Protein AF-A0A929EB45-F1 (afdb_monomer_lite)

Radius of gyration: 17.8 Å; chains: 1; bounding box: 38×39×59 Å

pLDDT: mean 88.96, std 10.73, range [49.66, 98.12]

Secondary structure (DSSP, 8-state):
-HHHHHHHHHHHHHHHHHHHHTS-HHHHHHHHHHHHHHHHHHHHHHTT--SHHHHHHHHHHHHHHHHHHHHTTT-S-HHHHHHHHHHHHHHHHHHHHTTTTTHHHHTT-HHHHHHHHHHHHHHHHHHHHHHHTSHHHHHHHHHHH---

Structure (mmCIF, N/CA/C/O backbone):
data_AF-A0A929EB45-F1
#
_entry.id   AF-A0A929EB45-F1
#
loop_
_atom_site.group_PDB
_atom_site.id
_atom_site.type_symbol
_atom_site.label_atom_id
_atom_site.label_alt_id
_atom_site.label_comp_id
_atom_site.label_asym_id
_atom_site.label_entity_id
_atom_site.label_seq_id
_atom_site.pdbx_PDB_ins_code
_atom_site.Cartn_x
_atom_site.Cartn_y
_atom_site.Cartn_z
_atom_site.occupancy
_atom_site.B_iso_or_equiv
_atom_site.auth_seq_id
_atom_site.auth_comp_id
_atom_site.auth_asym_id
_atom_site.auth_atom_id
_atom_site.pdbx_PDB_model_num
ATOM 1 N N . MET A 1 1 ? -15.165 -24.904 3.108 1.00 72.00 1 MET A N 1
ATOM 2 C CA . MET A 1 1 ? -14.356 -23.701 3.422 1.00 72.00 1 MET A CA 1
ATOM 3 C C . MET A 1 1 ? -12.918 -23.775 2.900 1.00 72.00 1 MET A C 1
ATOM 5 O O . MET A 1 1 ? -12.441 -22.756 2.421 1.00 72.00 1 MET A O 1
ATOM 9 N N . LEU A 1 2 ? -12.247 -24.940 2.886 1.00 87.69 2 LEU A N 1
ATOM 10 C CA . LEU A 1 2 ? -10.923 -25.063 2.244 1.00 87.69 2 LEU A CA 1
ATOM 11 C C . LEU A 1 2 ? -10.960 -24.845 0.721 1.00 87.69 2 LEU A C 1
ATOM 13 O O . LEU A 1 2 ? -10.132 -24.110 0.201 1.00 87.69 2 LEU A O 1
ATOM 17 N N . LYS A 1 3 ? -11.954 -25.419 0.022 1.00 90.56 3 LYS A N 1
ATOM 18 C CA . LYS A 1 3 ? -12.074 -25.339 -1.448 1.00 90.56 3 LYS A CA 1
ATOM 19 C C . LYS A 1 3 ? -12.008 -23.899 -1.979 1.00 90.56 3 LYS A C 1
ATOM 21 O O . LYS A 1 3 ? -11.234 -23.628 -2.881 1.00 90.56 3 LYS A O 1
ATOM 26 N N . LEU A 1 4 ? -12.760 -22.973 -1.376 1.00 94.31 4 LEU A N 1
ATOM 27 C CA . LEU A 1 4 ? -12.787 -21.568 -1.795 1.00 94.31 4 LEU A CA 1
ATOM 28 C C . LEU A 1 4 ? -11.441 -20.866 -1.562 1.00 94.31 4 LEU A C 1
ATOM 30 O O . LEU A 1 4 ? -10.955 -20.184 -2.453 1.00 94.31 4 LEU A O 1
ATOM 34 N N . ARG A 1 5 ? -10.800 -21.088 -0.404 1.00 92.88 5 ARG A N 1
ATOM 35 C CA . ARG A 1 5 ? -9.473 -20.520 -0.110 1.00 92.88 5 ARG A CA 1
ATOM 36 C C . ARG A 1 5 ? -8.405 -21.022 -1.085 1.00 92.88 5 ARG A C 1
ATOM 38 O O . ARG A 1 5 ? -7.596 -20.223 -1.543 1.00 92.88 5 ARG A O 1
ATOM 45 N N . VAL A 1 6 ? -8.429 -22.318 -1.415 1.00 94.69 6 VAL A N 1
ATOM 46 C CA . VAL A 1 6 ? -7.505 -22.918 -2.391 1.00 94.69 6 VAL A CA 1
ATOM 47 C C . VAL A 1 6 ? -7.734 -22.322 -3.776 1.00 94.69 6 VAL A C 1
ATOM 49 O O . VAL A 1 6 ? -6.777 -21.872 -4.386 1.00 94.69 6 VAL A O 1
ATOM 52 N N . ILE A 1 7 ? -8.985 -22.220 -4.237 1.00 95.06 7 ILE A N 1
ATOM 53 C CA . ILE A 1 7 ? -9.305 -21.633 -5.549 1.00 95.06 7 ILE A CA 1
ATOM 54 C C . ILE A 1 7 ? -8.806 -20.185 -5.642 1.00 95.06 7 ILE A C 1
ATOM 56 O O . ILE A 1 7 ? -8.127 -19.835 -6.603 1.00 95.06 7 ILE A O 1
ATOM 60 N N . THR A 1 8 ? -9.086 -19.349 -4.638 1.00 94.56 8 THR A N 1
ATOM 61 C CA . THR A 1 8 ? -8.653 -17.943 -4.639 1.00 94.56 8 THR A CA 1
ATOM 62 C C . THR A 1 8 ? -7.128 -17.819 -4.652 1.00 94.56 8 THR A C 1
ATOM 64 O O . THR A 1 8 ? -6.593 -17.052 -5.449 1.00 94.56 8 THR A O 1
ATOM 67 N N . ALA A 1 9 ? -6.418 -18.608 -3.839 1.00 92.50 9 ALA A N 1
ATOM 68 C CA . ALA A 1 9 ? -4.955 -18.624 -3.834 1.00 92.50 9 ALA A CA 1
ATOM 69 C C . ALA A 1 9 ? -4.374 -19.119 -5.170 1.00 92.50 9 ALA A 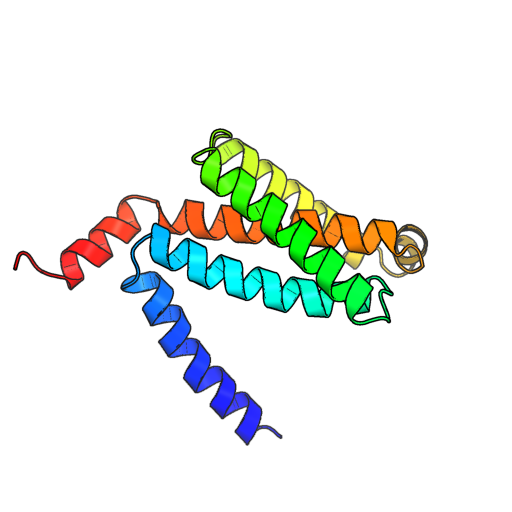C 1
ATOM 71 O O . ALA A 1 9 ? -3.440 -18.512 -5.692 1.00 92.50 9 ALA A O 1
ATOM 72 N N . SER A 1 10 ? -4.957 -20.171 -5.756 1.00 95.25 10 SER A N 1
ATOM 73 C CA . SER A 1 10 ? -4.544 -20.723 -7.050 1.00 95.25 10 SER A CA 1
ATOM 74 C C . SER A 1 10 ? -4.743 -19.756 -8.215 1.00 95.25 10 SER A C 1
ATOM 76 O O . SER A 1 10 ? -4.020 -19.876 -9.194 1.00 95.25 10 SER A O 1
ATOM 78 N N . VAL A 1 11 ? -5.682 -18.808 -8.131 1.00 95.44 11 VAL A N 1
ATOM 79 C CA . VAL A 1 11 ? -5.875 -17.758 -9.150 1.00 95.44 11 VAL A CA 1
ATOM 80 C C . VAL A 1 11 ? -4.964 -16.552 -8.895 1.00 95.44 11 VAL A C 1
ATOM 82 O O . VAL A 1 11 ? -4.347 -16.036 -9.823 1.00 95.44 11 VAL A O 1
ATOM 85 N N . LEU A 1 12 ? -4.834 -16.115 -7.638 1.00 93.75 12 LEU A N 1
ATOM 86 C CA . LEU A 1 12 ? -3.986 -14.972 -7.270 1.00 93.75 12 LEU A CA 1
ATOM 87 C C . LEU A 1 12 ? -2.499 -15.235 -7.498 1.00 93.75 12 LEU A C 1
ATOM 89 O O . LEU A 1 12 ? -1.775 -14.315 -7.869 1.00 93.75 12 LEU A O 1
ATOM 93 N N . PHE A 1 13 ? -2.039 -16.466 -7.283 1.00 94.31 13 PHE A N 1
ATOM 94 C CA . PHE A 1 13 ? -0.637 -16.830 -7.464 1.00 94.31 13 PHE A CA 1
ATOM 95 C C . PHE A 1 13 ? -0.130 -16.601 -8.903 1.00 94.31 13 PHE A C 1
ATOM 97 O O . PHE A 1 13 ? 0.789 -15.796 -9.070 1.00 94.31 13 PHE A O 1
ATOM 104 N N . PRO A 1 14 ? -0.717 -17.211 -9.954 1.00 95.25 14 PRO A N 1
ATOM 105 C CA . PRO A 1 14 ? -0.283 -16.978 -11.328 1.00 95.25 14 PRO A CA 1
ATOM 106 C C . PRO A 1 14 ? -0.517 -15.530 -11.763 1.00 95.25 14 PRO A C 1
ATOM 108 O O . PRO A 1 14 ? 0.316 -14.976 -12.472 1.00 95.25 14 PRO A O 1
ATOM 111 N N . PHE A 1 15 ? -1.593 -14.887 -11.298 1.00 94.50 15 PHE A N 1
ATOM 112 C CA . PHE A 1 15 ? -1.835 -13.470 -11.569 1.00 94.50 15 PHE A CA 1
ATOM 113 C C . PHE A 1 15 ? -0.717 -12.577 -11.012 1.00 94.50 15 PHE A C 1
ATOM 115 O O . PHE A 1 15 ? -0.204 -11.708 -11.710 1.00 94.50 15 PHE A O 1
ATOM 122 N N . THR A 1 16 ? -0.285 -12.824 -9.776 1.00 92.19 16 THR A N 1
ATOM 123 C CA . THR A 1 16 ? 0.793 -12.049 -9.147 1.00 92.19 16 THR A CA 1
ATOM 124 C C . THR A 1 16 ? 2.122 -12.272 -9.864 1.00 92.19 16 THR A C 1
ATOM 126 O O . THR A 1 16 ? 2.844 -11.310 -10.115 1.00 92.19 16 THR A O 1
ATOM 129 N N . LEU A 1 17 ? 2.433 -13.517 -10.248 1.00 92.06 17 LEU A N 1
ATOM 130 C CA . LEU A 1 17 ? 3.621 -13.812 -11.057 1.00 92.06 17 LEU A CA 1
ATOM 131 C C . LEU A 1 17 ? 3.574 -13.107 -12.412 1.00 92.06 17 LEU A C 1
ATOM 133 O O . LEU A 1 17 ? 4.584 -12.553 -12.839 1.00 92.06 17 LEU A O 1
ATOM 137 N N . TYR A 1 18 ? 2.407 -13.080 -13.056 1.00 91.94 18 TYR A N 1
ATOM 138 C CA . TYR A 1 18 ? 2.224 -12.352 -14.303 1.00 91.94 18 TYR A CA 1
ATOM 139 C C . TYR A 1 18 ? 2.549 -10.861 -14.132 1.00 91.94 18 TYR A C 1
ATOM 141 O O . TYR A 1 18 ? 3.334 -10.308 -14.900 1.00 91.94 18 TYR A O 1
ATOM 149 N N . CYS A 1 19 ? 2.021 -10.227 -13.080 1.00 91.94 19 CYS A N 1
ATOM 150 C CA . CYS A 1 19 ? 2.307 -8.825 -12.781 1.00 91.94 19 CYS A CA 1
ATOM 151 C C . CYS A 1 19 ? 3.795 -8.550 -12.511 1.00 91.94 19 CYS A C 1
ATOM 153 O O . CYS A 1 19 ? 4.271 -7.485 -12.874 1.00 91.94 19 CYS A O 1
ATOM 155 N N . ILE A 1 20 ? 4.517 -9.475 -11.875 1.00 90.44 20 ILE A N 1
ATOM 156 C CA . ILE A 1 20 ? 5.936 -9.284 -11.526 1.00 90.44 20 ILE A CA 1
ATOM 157 C C . ILE A 1 20 ? 6.867 -9.536 -12.721 1.00 90.44 20 ILE A C 1
ATOM 159 O O . ILE A 1 20 ? 7.915 -8.909 -12.820 1.00 90.44 20 ILE A O 1
ATOM 163 N N . LEU A 1 21 ? 6.536 -10.494 -13.591 1.00 87.00 21 LEU A N 1
ATOM 164 C CA . LEU A 1 21 ? 7.453 -10.947 -14.643 1.00 87.00 21 LEU A CA 1
ATOM 165 C C . LEU A 1 21 ? 7.213 -10.277 -15.996 1.00 87.00 21 LEU A C 1
ATOM 167 O O . LEU A 1 21 ? 8.162 -10.122 -16.757 1.00 87.00 21 LEU A O 1
ATOM 171 N N . PHE A 1 22 ? 5.966 -9.915 -16.310 1.00 86.12 22 PHE A N 1
ATOM 172 C CA . PHE A 1 22 ? 5.584 -9.457 -17.652 1.00 86.12 22 PHE A CA 1
ATOM 173 C C . PHE A 1 22 ? 5.160 -7.991 -17.706 1.00 86.12 22 PHE A C 1
ATOM 175 O O . PHE A 1 22 ? 5.111 -7.404 -18.784 1.00 86.12 22 PHE A O 1
ATOM 182 N N . LEU A 1 23 ? 4.818 -7.374 -16.576 1.00 89.50 23 LEU A N 1
ATOM 183 C CA . LEU A 1 23 ? 4.333 -5.998 -16.572 1.00 89.50 23 LEU A CA 1
ATOM 184 C C . LEU A 1 23 ? 5.501 -5.013 -16.552 1.00 89.50 23 LEU A C 1
ATOM 186 O O . LEU A 1 23 ? 6.470 -5.190 -15.822 1.00 89.50 23 LEU A O 1
ATOM 190 N N . SER A 1 24 ? 5.425 -3.947 -17.351 1.00 90.50 24 SER A N 1
ATOM 191 C CA . SER A 1 24 ? 6.397 -2.854 -17.248 1.00 90.50 24 SER A CA 1
ATOM 192 C C . SER A 1 24 ? 6.333 -2.223 -15.856 1.00 90.50 24 SER A C 1
ATOM 194 O O . SER A 1 24 ? 5.278 -2.235 -15.216 1.00 90.50 24 SER A O 1
ATOM 196 N N . ASN A 1 25 ? 7.431 -1.619 -15.392 1.00 89.69 25 ASN A N 1
ATOM 197 C CA . ASN A 1 25 ? 7.485 -1.014 -14.055 1.00 89.69 25 ASN A CA 1
ATOM 198 C C . ASN A 1 25 ? 6.324 -0.024 -13.804 1.00 89.69 25 ASN A C 1
ATOM 200 O O . ASN A 1 25 ? 5.701 -0.047 -12.744 1.00 89.69 25 ASN A O 1
ATOM 204 N N . ALA A 1 26 ? 5.957 0.770 -14.818 1.00 91.44 26 ALA A N 1
ATOM 205 C CA . ALA A 1 26 ? 4.828 1.692 -14.731 1.00 91.44 26 ALA A CA 1
ATOM 206 C C . ALA A 1 26 ? 3.474 0.992 -14.608 1.00 91.44 26 ALA A C 1
ATOM 208 O O . ALA A 1 26 ? 2.665 1.343 -13.751 1.00 91.44 26 ALA A O 1
ATOM 209 N N . SER A 1 27 ? 3.230 -0.034 -15.419 1.00 92.94 27 SER A N 1
ATOM 210 C CA . SER A 1 27 ? 1.987 -0.804 -15.342 1.00 92.94 27 SER A CA 1
ATOM 211 C C . SER A 1 27 ? 1.874 -1.537 -14.001 1.00 92.94 27 SER A C 1
ATOM 213 O O . SER A 1 27 ? 0.808 -1.541 -13.381 1.00 92.94 27 SER A O 1
ATOM 215 N N . PHE A 1 28 ? 2.985 -2.096 -13.509 1.00 93.56 28 PHE A N 1
ATOM 216 C CA . PHE A 1 28 ? 3.071 -2.733 -12.195 1.00 93.56 28 PHE A CA 1
ATOM 217 C C . PHE A 1 28 ? 2.715 -1.753 -11.072 1.00 93.56 28 PHE A C 1
ATOM 219 O O . PHE A 1 28 ? 1.927 -2.086 -10.183 1.00 93.56 28 PHE A O 1
ATOM 226 N N . ALA A 1 29 ? 3.209 -0.516 -11.149 1.00 94.69 29 ALA A N 1
ATOM 227 C CA . ALA A 1 29 ? 2.901 0.526 -10.180 1.00 94.69 29 ALA A CA 1
ATOM 228 C C . ALA A 1 29 ? 1.404 0.863 -10.102 1.00 94.69 29 ALA A C 1
ATOM 230 O O . ALA A 1 29 ? 0.874 1.012 -8.996 1.00 94.69 29 ALA A O 1
ATOM 231 N N . PHE A 1 30 ? 0.700 0.932 -11.238 1.00 95.75 30 PHE A N 1
ATOM 232 C CA . PHE A 1 30 ? -0.751 1.166 -11.262 1.00 95.75 30 PHE A CA 1
ATOM 233 C C . PHE A 1 30 ? -1.547 -0.011 -10.689 1.00 95.75 30 PHE A C 1
ATOM 235 O O . PHE A 1 30 ? -2.489 0.198 -9.915 1.00 95.75 30 PHE A O 1
ATOM 242 N N . VAL A 1 31 ? -1.157 -1.247 -11.019 1.00 96.56 31 VAL A N 1
ATOM 243 C CA . VAL A 1 31 ? -1.799 -2.451 -10.469 1.00 96.56 31 VAL A CA 1
ATOM 244 C C . VAL A 1 31 ? -1.618 -2.497 -8.953 1.00 96.56 31 VAL A C 1
ATOM 246 O O . VAL A 1 31 ? -2.605 -2.584 -8.219 1.00 96.56 31 VAL A O 1
ATOM 249 N N . MET A 1 32 ? -0.386 -2.348 -8.462 1.00 96.94 32 MET A N 1
ATOM 250 C CA . MET A 1 32 ? -0.120 -2.356 -7.022 1.00 96.94 32 MET A CA 1
ATOM 251 C C . MET A 1 32 ? -0.740 -1.154 -6.309 1.00 96.94 32 MET A C 1
ATOM 253 O O . MET A 1 32 ? -1.211 -1.298 -5.183 1.00 96.94 32 MET A O 1
ATOM 257 N N . GLY A 1 33 ? -0.809 0.010 -6.959 1.00 97.25 33 GLY A N 1
ATOM 258 C CA . GLY A 1 33 ? -1.515 1.182 -6.439 1.00 97.25 33 GLY A CA 1
ATOM 259 C C . GLY A 1 33 ? -2.999 0.890 -6.224 1.00 9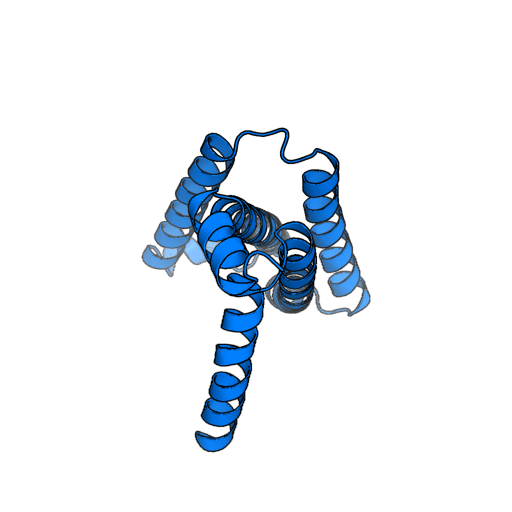7.25 33 GLY A C 1
ATOM 260 O O . GLY A 1 33 ? -3.530 1.158 -5.150 1.00 97.25 33 GLY A O 1
ATOM 261 N N . SER A 1 34 ? -3.646 0.238 -7.191 1.00 97.56 34 SER A N 1
ATOM 262 C CA . SER A 1 34 ? -5.049 -0.184 -7.084 1.00 97.56 34 SER A CA 1
ATOM 263 C C . SER A 1 34 ? -5.266 -1.160 -5.923 1.00 97.56 34 SER A C 1
ATOM 265 O O . SER A 1 34 ? -6.217 -1.008 -5.155 1.00 97.56 34 SER A O 1
ATOM 267 N N . VAL A 1 35 ? -4.347 -2.114 -5.734 1.00 97.06 35 VAL A N 1
ATOM 268 C CA . VAL A 1 35 ? -4.367 -3.036 -4.585 1.00 97.06 35 VAL A CA 1
ATOM 269 C C . VAL A 1 35 ? -4.265 -2.272 -3.259 1.00 97.06 35 VAL A C 1
ATOM 271 O O . VAL A 1 35 ? -5.029 -2.561 -2.335 1.00 97.06 35 VAL A O 1
ATOM 274 N N . MET A 1 36 ? -3.393 -1.259 -3.163 1.00 97.94 36 MET A N 1
ATOM 275 C CA . MET A 1 36 ? -3.298 -0.423 -1.958 1.00 97.94 36 MET A CA 1
ATOM 276 C C . MET A 1 36 ? -4.582 0.361 -1.681 1.00 97.94 36 MET A C 1
ATOM 278 O O . MET A 1 36 ? -4.950 0.507 -0.520 1.00 97.94 36 MET A O 1
ATOM 282 N N . LEU A 1 37 ? -5.289 0.846 -2.707 1.00 98.06 37 LEU A N 1
ATOM 283 C CA . LEU A 1 37 ? -6.556 1.567 -2.519 1.00 98.06 37 LEU A CA 1
ATOM 284 C C . LEU A 1 37 ? -7.665 0.661 -1.978 1.00 98.06 37 LEU A C 1
ATOM 286 O O . LEU A 1 37 ? -8.414 1.071 -1.089 1.00 98.06 37 LEU A O 1
ATOM 290 N N . ILE A 1 38 ? -7.740 -0.581 -2.465 1.00 97.56 38 ILE A N 1
ATOM 291 C CA . ILE A 1 38 ? -8.665 -1.589 -1.928 1.00 97.56 38 ILE A CA 1
ATOM 292 C C . ILE A 1 38 ? -8.319 -1.873 -0.461 1.00 97.56 38 ILE A C 1
ATOM 294 O O . ILE A 1 38 ? -9.194 -1.842 0.404 1.00 97.56 38 ILE A O 1
ATOM 298 N N . ALA A 1 39 ? -7.035 -2.072 -0.158 1.00 97.12 39 ALA A N 1
ATOM 299 C CA . ALA A 1 39 ? -6.579 -2.293 1.211 1.00 97.12 39 ALA A CA 1
ATOM 300 C C . ALA A 1 39 ? -6.846 -1.079 2.123 1.00 97.12 39 ALA A C 1
ATOM 302 O O . ALA A 1 39 ? -7.236 -1.250 3.278 1.00 97.12 39 ALA A O 1
ATOM 303 N N . ALA A 1 40 ? -6.710 0.145 1.605 1.00 97.56 40 ALA A N 1
ATOM 304 C CA . ALA A 1 40 ? -7.016 1.374 2.328 1.00 97.56 40 ALA A CA 1
ATOM 305 C C . ALA A 1 40 ? -8.502 1.479 2.689 1.00 97.56 40 ALA A C 1
ATOM 307 O O . ALA A 1 40 ?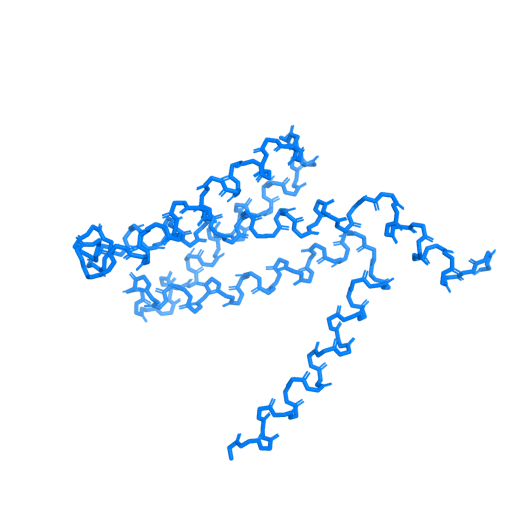 -8.829 1.933 3.787 1.00 97.56 40 ALA A O 1
ATOM 308 N N . TYR A 1 41 ? -9.402 1.022 1.816 1.00 97.31 41 TYR A N 1
ATOM 309 C CA . TYR A 1 41 ? -10.837 1.005 2.106 1.00 97.31 41 TYR A CA 1
ATOM 310 C C . TYR A 1 41 ? -11.172 0.099 3.300 1.00 97.31 41 TYR A C 1
ATOM 312 O O . TYR A 1 41 ? -11.936 0.489 4.189 1.00 97.31 41 TYR A O 1
ATOM 320 N N . GLU A 1 42 ? -10.563 -1.086 3.359 1.00 96.00 42 GLU A N 1
ATOM 321 C CA . GLU A 1 42 ? -10.728 -2.010 4.487 1.00 96.00 42 GLU A CA 1
ATOM 322 C C . GLU A 1 42 ? -10.066 -1.469 5.761 1.00 96.00 42 GLU A C 1
ATOM 324 O O . GLU A 1 42 ? -10.648 -1.504 6.850 1.00 96.00 42 GLU A O 1
ATOM 329 N N . TRP A 1 43 ? -8.885 -0.862 5.624 1.00 96.38 43 TRP A N 1
ATOM 330 C CA . TRP A 1 43 ? -8.164 -0.243 6.735 1.00 96.38 43 TRP A CA 1
ATOM 331 C C . TRP A 1 43 ? -8.912 0.936 7.354 1.00 96.38 43 TRP A C 1
ATOM 333 O O . TRP A 1 43 ? -8.874 1.127 8.568 1.00 96.38 43 TRP A O 1
ATOM 343 N N . ALA A 1 44 ? -9.655 1.702 6.555 1.00 95.12 44 ALA A N 1
ATOM 344 C CA . ALA A 1 44 ? -10.535 2.743 7.070 1.00 95.12 44 ALA A CA 1
ATOM 345 C C . 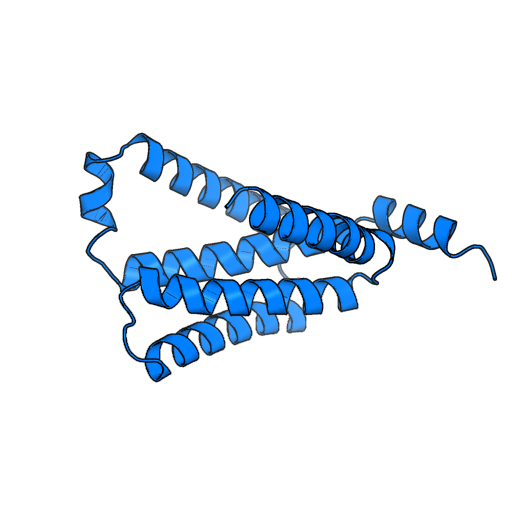ALA A 1 44 ? -11.562 2.178 8.070 1.00 95.12 44 ALA A C 1
ATOM 347 O O . ALA A 1 44 ? -11.854 2.815 9.083 1.00 95.12 44 ALA A O 1
ATOM 348 N N . GLY A 1 45 ? -12.061 0.959 7.830 1.00 93.19 45 GLY A N 1
ATOM 349 C CA . GLY A 1 45 ? -12.908 0.241 8.783 1.00 93.19 45 GLY A CA 1
ATOM 350 C C . GLY A 1 45 ? -12.188 -0.055 10.101 1.00 93.19 45 GLY A C 1
ATOM 351 O O . GLY A 1 45 ? -12.750 0.196 11.166 1.00 93.19 45 GLY A O 1
ATOM 352 N N . LEU A 1 46 ? -10.928 -0.500 10.037 1.00 90.44 46 LEU A N 1
ATOM 353 C CA . LEU A 1 46 ? -10.085 -0.738 11.220 1.00 90.44 46 LEU A CA 1
ATOM 354 C C . LEU A 1 46 ? -9.784 0.548 12.000 1.00 90.44 46 LEU A C 1
ATOM 356 O O . LEU A 1 46 ? -9.707 0.522 13.224 1.00 90.44 46 LEU A O 1
ATOM 360 N N . ALA A 1 47 ? -9.664 1.681 11.309 1.00 91.75 47 ALA A N 1
ATOM 361 C CA . ALA A 1 47 ? -9.505 2.994 11.929 1.00 91.75 47 ALA A CA 1
ATOM 362 C C . ALA A 1 47 ? -10.801 3.526 12.578 1.00 91.75 47 ALA A C 1
ATOM 364 O O . ALA A 1 47 ? -10.794 4.607 13.165 1.00 91.75 47 ALA A O 1
ATOM 365 N N . GLY A 1 48 ? -11.923 2.804 12.494 1.00 91.25 48 GLY A N 1
ATOM 366 C CA . GLY A 1 48 ? -13.207 3.238 13.050 1.00 91.25 48 GLY A CA 1
ATOM 367 C C . GLY A 1 48 ? -13.991 4.190 12.141 1.00 91.25 48 GLY A C 1
ATOM 368 O O . GLY A 1 48 ? -14.945 4.831 12.586 1.00 91.25 48 GLY A O 1
ATOM 369 N N . PHE A 1 49 ? -13.634 4.301 10.857 1.00 92.31 49 PHE A N 1
ATOM 370 C CA . PHE A 1 49 ? -14.450 5.015 9.878 1.00 92.31 49 PHE A CA 1
ATOM 371 C C . PHE A 1 49 ? -15.606 4.123 9.414 1.00 92.31 49 PHE A C 1
ATOM 373 O O . PHE A 1 49 ? -15.455 3.245 8.566 1.00 92.31 49 PHE A O 1
ATOM 380 N N . ILE A 1 50 ? -16.782 4.354 10.000 1.00 90.44 50 ILE A N 1
ATOM 381 C CA . ILE A 1 50 ? -17.972 3.515 9.788 1.00 90.44 50 ILE A CA 1
ATOM 382 C C . ILE A 1 50 ? -18.701 3.889 8.492 1.00 90.44 50 ILE A C 1
ATOM 384 O O . ILE A 1 50 ? -19.175 3.016 7.770 1.00 90.44 50 ILE A O 1
ATOM 388 N N . THR A 1 51 ? -18.790 5.184 8.171 1.00 94.69 51 THR A N 1
ATOM 389 C CA . THR A 1 51 ? -19.568 5.639 7.013 1.00 94.69 51 THR A CA 1
ATOM 390 C C . THR A 1 51 ? -18.801 5.441 5.703 1.00 94.69 51 THR A C 1
ATOM 392 O O . THR A 1 51 ? -17.596 5.714 5.652 1.00 94.69 51 THR A O 1
ATOM 395 N N . PRO A 1 52 ? -19.480 5.037 4.610 1.00 94.19 52 PRO A N 1
ATOM 396 C CA . PRO A 1 52 ? -18.832 4.819 3.316 1.00 94.19 52 PRO A CA 1
ATOM 397 C C . PRO A 1 52 ? -18.128 6.083 2.808 1.00 94.19 52 PRO A C 1
ATOM 399 O O . PRO A 1 52 ? -17.031 5.992 2.268 1.00 94.19 52 PRO A O 1
ATOM 402 N N . LEU A 1 53 ? -18.697 7.265 3.076 1.00 96.31 53 LEU A N 1
ATOM 403 C CA . LEU A 1 53 ? -18.096 8.550 2.721 1.00 96.31 53 LEU A CA 1
ATOM 404 C C . LEU A 1 53 ? -16.744 8.782 3.416 1.00 96.31 53 LEU A C 1
ATOM 406 O O . LEU A 1 53 ? -15.793 9.211 2.771 1.00 96.31 53 LEU A O 1
ATOM 410 N N . ARG A 1 54 ? -16.624 8.466 4.715 1.00 94.94 54 ARG A N 1
ATOM 411 C CA . ARG A 1 54 ? -15.349 8.602 5.445 1.00 94.94 54 ARG A CA 1
ATOM 412 C C . ARG A 1 54 ? -14.315 7.587 4.967 1.00 94.94 54 ARG A C 1
ATOM 414 O O . ARG A 1 54 ? -13.143 7.935 4.847 1.00 94.94 54 ARG A O 1
ATOM 421 N N . LYS A 1 55 ? -14.744 6.361 4.650 1.00 96.00 55 LYS A N 1
ATOM 422 C CA . LYS A 1 55 ? -13.859 5.354 4.049 1.00 96.00 55 LYS A CA 1
ATOM 423 C C . LYS A 1 55 ? -13.331 5.813 2.692 1.00 96.00 55 LYS A C 1
ATOM 425 O O . LYS A 1 55 ? -12.128 5.769 2.465 1.00 96.00 55 LYS A O 1
ATOM 430 N N . MET A 1 56 ? -14.205 6.320 1.824 1.00 97.44 56 MET A N 1
ATOM 431 C CA . MET A 1 56 ? -13.807 6.863 0.523 1.00 97.44 56 MET A CA 1
ATOM 432 C C . MET A 1 56 ? -12.880 8.071 0.665 1.00 97.44 56 MET A C 1
ATOM 434 O O . MET A 1 56 ? -11.877 8.134 -0.035 1.00 97.44 56 MET A O 1
ATOM 438 N N . ALA A 1 57 ? -13.146 8.984 1.605 1.00 97.00 57 ALA A N 1
ATOM 439 C CA . ALA A 1 57 ? -12.246 10.105 1.879 1.00 97.00 57 ALA A CA 1
ATOM 440 C C . ALA A 1 57 ? -10.834 9.622 2.258 1.00 97.00 57 ALA A C 1
ATOM 442 O O . ALA A 1 57 ? -9.847 10.140 1.740 1.00 97.00 57 ALA A O 1
ATOM 443 N N . PHE A 1 58 ? -10.729 8.587 3.097 1.00 97.19 58 PHE A N 1
ATOM 444 C CA . PHE A 1 58 ? -9.442 7.981 3.440 1.00 97.19 58 PHE A CA 1
ATOM 445 C C . PHE A 1 58 ? -8.740 7.359 2.223 1.00 97.19 58 PHE A C 1
ATOM 447 O O . PHE A 1 58 ? -7.551 7.594 2.020 1.00 97.19 58 PHE A O 1
ATOM 454 N N . VAL A 1 59 ? -9.472 6.632 1.374 1.00 97.94 59 VAL A N 1
ATOM 455 C CA . VAL A 1 59 ? -8.931 6.065 0.124 1.00 97.94 59 VAL A CA 1
ATOM 456 C C . VAL A 1 59 ? -8.412 7.162 -0.807 1.00 97.94 59 VAL A C 1
ATOM 458 O O . VAL A 1 59 ? -7.319 7.026 -1.350 1.00 97.94 59 VAL A O 1
ATOM 461 N N . VAL A 1 60 ? -9.149 8.267 -0.958 1.00 98.12 60 VAL A N 1
ATOM 462 C CA . VAL A 1 60 ? -8.727 9.413 -1.780 1.00 98.12 60 VAL A CA 1
ATOM 463 C C . VAL A 1 60 ? -7.448 10.042 -1.229 1.00 98.12 60 VAL A C 1
ATOM 465 O O . VAL A 1 60 ? -6.546 10.353 -2.005 1.00 98.12 60 VAL A O 1
ATOM 468 N N . ILE A 1 61 ? -7.327 10.182 0.095 1.00 98.00 61 ILE A N 1
ATOM 469 C CA . ILE A 1 61 ? -6.098 10.676 0.734 1.00 98.00 61 ILE A CA 1
ATOM 470 C C . ILE A 1 61 ? -4.922 9.743 0.422 1.00 98.00 61 ILE A C 1
ATOM 472 O O . ILE A 1 61 ? -3.890 10.211 -0.056 1.00 98.00 61 ILE A O 1
ATOM 476 N N . VAL A 1 62 ? -5.079 8.430 0.627 1.00 98.00 62 VAL A N 1
ATOM 477 C CA . VAL A 1 62 ? -4.026 7.439 0.329 1.00 98.00 62 VAL A CA 1
ATOM 478 C C . VAL A 1 62 ? -3.630 7.483 -1.149 1.00 98.00 62 VAL A C 1
ATOM 480 O O . VAL A 1 62 ? -2.441 7.541 -1.462 1.00 98.00 62 VAL A O 1
ATOM 483 N N . GLY A 1 63 ? -4.606 7.522 -2.057 1.00 97.81 63 GLY A N 1
ATOM 484 C CA . GLY A 1 63 ? -4.360 7.608 -3.495 1.00 97.81 63 GLY A CA 1
ATOM 485 C C . GLY A 1 63 ? -3.648 8.888 -3.906 1.00 97.81 63 GLY A C 1
ATOM 486 O O . GLY A 1 63 ? -2.720 8.833 -4.705 1.00 97.81 63 GLY A O 1
ATOM 487 N N . THR A 1 64 ? -4.012 10.022 -3.306 1.00 97.94 64 THR A N 1
ATOM 488 C CA . THR A 1 64 ? -3.352 11.312 -3.557 1.00 97.94 64 THR A CA 1
ATOM 489 C C . THR A 1 64 ? -1.892 11.274 -3.117 1.00 97.94 64 THR A C 1
ATOM 491 O O . THR A 1 64 ? -1.015 11.717 -3.855 1.00 97.94 64 THR A O 1
ATOM 494 N N . VAL A 1 65 ? -1.608 10.701 -1.943 1.00 96.88 65 VAL A N 1
ATOM 495 C CA . VAL A 1 65 ? -0.241 10.561 -1.427 1.00 96.88 65 VAL A CA 1
ATOM 496 C C . VAL A 1 65 ? 0.592 9.660 -2.342 1.00 96.88 65 VAL A C 1
ATOM 498 O O . VAL A 1 65 ? 1.662 10.073 -2.783 1.00 96.88 65 VAL A O 1
ATOM 501 N N . ILE A 1 66 ? 0.084 8.481 -2.707 1.00 96.56 66 ILE A N 1
ATOM 502 C CA . ILE A 1 66 ? 0.772 7.567 -3.635 1.00 96.56 66 ILE A CA 1
ATOM 503 C C . ILE A 1 66 ? 1.028 8.251 -4.987 1.00 96.56 66 ILE A C 1
ATOM 505 O O . ILE A 1 66 ? 2.151 8.247 -5.492 1.00 96.56 66 ILE A O 1
ATOM 509 N N . TYR A 1 67 ? 0.005 8.897 -5.547 1.00 96.12 67 TYR A N 1
ATOM 510 C CA . TYR A 1 67 ? 0.097 9.560 -6.843 1.00 96.12 67 TYR A CA 1
ATOM 511 C C . TYR A 1 67 ? 1.057 10.757 -6.832 1.00 96.12 67 TYR A C 1
ATOM 513 O O . TYR A 1 67 ? 1.804 10.952 -7.786 1.00 96.12 67 TYR A O 1
ATOM 521 N N . SER A 1 68 ? 1.114 11.529 -5.742 1.00 95.19 68 SER A N 1
ATOM 522 C CA . SER A 1 68 ? 2.089 12.620 -5.608 1.00 95.19 68 SER A CA 1
ATOM 523 C C . SER A 1 68 ? 3.533 12.116 -5.653 1.00 95.19 68 SER A C 1
ATOM 525 O O . SER A 1 68 ? 4.372 12.723 -6.314 1.00 95.19 68 SER A O 1
ATOM 527 N N . VAL A 1 69 ? 3.814 10.971 -5.023 1.00 93.69 69 VAL A N 1
ATOM 528 C CA . VAL A 1 69 ? 5.153 10.367 -5.034 1.00 93.69 69 VAL A CA 1
ATOM 529 C C . VAL A 1 69 ? 5.509 9.842 -6.424 1.00 93.69 69 VAL A C 1
ATOM 531 O O . VAL A 1 69 ? 6.649 10.013 -6.860 1.00 93.69 69 VAL A O 1
ATOM 534 N N . TRP A 1 70 ? 4.531 9.284 -7.145 1.00 92.62 70 TRP A N 1
ATOM 535 C CA . TRP A 1 70 ? 4.679 8.925 -8.557 1.00 92.62 70 TRP A CA 1
ATOM 536 C C . TRP A 1 70 ? 5.034 10.142 -9.426 1.00 92.62 70 TRP A C 1
ATOM 538 O O . TRP A 1 70 ? 6.014 10.109 -10.164 1.00 92.62 70 TRP A O 1
ATOM 548 N N . LEU A 1 71 ? 4.279 11.243 -9.306 1.00 92.19 71 LEU A N 1
ATOM 549 C CA . LEU A 1 71 ? 4.501 12.471 -10.084 1.00 92.19 71 LEU A CA 1
ATOM 550 C C . LEU A 1 71 ? 5.860 13.121 -9.815 1.00 92.19 71 LEU A C 1
ATOM 552 O O . LEU A 1 71 ? 6.458 13.707 -10.714 1.00 92.19 71 LEU A O 1
ATOM 556 N N . MET A 1 72 ? 6.364 13.002 -8.588 1.00 91.25 72 MET A N 1
ATOM 557 C CA . MET A 1 72 ? 7.697 13.476 -8.219 1.00 91.25 72 MET A CA 1
ATOM 558 C C . MET A 1 72 ? 8.824 12.577 -8.753 1.00 91.25 72 MET A C 1
ATOM 560 O O . MET A 1 72 ? 9.976 12.801 -8.393 1.00 91.25 72 MET A O 1
ATOM 564 N N . ASN A 1 73 ? 8.522 11.565 -9.581 1.00 86.19 73 ASN A N 1
ATOM 565 C CA . ASN A 1 73 ? 9.483 10.623 -10.162 1.00 86.19 73 ASN A CA 1
ATOM 566 C C . ASN A 1 73 ? 10.461 10.060 -9.123 1.00 86.19 73 ASN A C 1
ATOM 568 O O . ASN A 1 73 ? 11.663 9.988 -9.366 1.00 86.19 73 ASN A O 1
ATOM 572 N N . PHE A 1 74 ? 9.950 9.687 -7.944 1.00 83.75 74 PHE A N 1
ATOM 573 C CA . PHE A 1 74 ? 10.781 9.141 -6.869 1.00 83.75 74 PHE A CA 1
ATOM 574 C C . PHE A 1 74 ? 11.934 10.088 -6.464 1.00 83.75 74 PHE A C 1
ATOM 576 O O . PHE A 1 74 ? 13.048 9.641 -6.211 1.00 83.75 74 PHE A O 1
ATOM 583 N N . ALA A 1 75 ? 11.663 11.399 -6.366 1.00 83.12 75 ALA A N 1
ATOM 584 C CA . ALA A 1 75 ? 12.645 12.425 -5.983 1.00 83.12 75 ALA A CA 1
ATOM 585 C C . ALA A 1 75 ? 13.441 12.099 -4.702 1.00 83.12 75 ALA A C 1
ATOM 587 O O . ALA A 1 75 ? 14.596 12.496 -4.559 1.00 83.12 75 ALA A O 1
ATOM 588 N N . ILE A 1 76 ? 12.831 11.371 -3.761 1.00 84.44 76 ILE A N 1
ATOM 589 C CA . ILE A 1 76 ? 13.530 10.800 -2.608 1.00 84.44 76 ILE A CA 1
ATOM 590 C C . ILE A 1 76 ? 14.186 9.497 -3.054 1.00 84.44 76 ILE A C 1
ATOM 592 O O . ILE A 1 76 ? 13.490 8.585 -3.498 1.00 84.44 76 ILE A O 1
ATOM 596 N N . SER A 1 77 ? 15.504 9.390 -2.869 1.00 86.75 77 SER A N 1
ATOM 597 C CA . SER A 1 77 ? 16.254 8.172 -3.185 1.00 86.75 77 SER A CA 1
ATOM 598 C C . SER A 1 77 ? 15.659 6.939 -2.501 1.00 86.75 77 SER A C 1
ATOM 600 O O . SER A 1 77 ? 15.299 6.958 -1.316 1.00 86.75 77 SER A O 1
ATOM 602 N N . SER A 1 78 ? 15.622 5.842 -3.257 1.00 86.62 78 SER A N 1
ATOM 603 C CA . SER A 1 78 ? 15.096 4.554 -2.814 1.00 86.62 78 SER A CA 1
ATOM 604 C C . SER A 1 78 ? 15.766 4.036 -1.550 1.00 86.62 78 SER A C 1
ATOM 606 O O . SER A 1 78 ? 15.103 3.412 -0.725 1.00 86.62 78 SER A O 1
ATOM 608 N N . TYR A 1 79 ? 17.046 4.354 -1.350 1.00 87.94 79 TYR A N 1
ATOM 609 C CA . TYR A 1 79 ? 17.782 4.000 -0.143 1.00 87.94 79 TYR A CA 1
ATOM 610 C C . TYR A 1 79 ? 17.140 4.595 1.119 1.00 87.94 79 TYR A C 1
ATOM 612 O O . TYR A 1 79 ? 16.839 3.866 2.064 1.00 87.94 79 TYR A O 1
ATOM 620 N N . PHE A 1 80 ? 16.870 5.906 1.126 1.00 89.94 80 PHE A N 1
ATOM 621 C CA . PHE A 1 80 ? 16.294 6.581 2.293 1.00 89.94 80 PHE A CA 1
ATOM 622 C C . PHE A 1 80 ? 14.863 6.127 2.563 1.00 89.94 80 PHE A C 1
ATOM 624 O O . PHE A 1 80 ? 14.501 5.885 3.715 1.00 89.94 80 PHE A O 1
ATOM 631 N N . MET A 1 81 ? 14.062 5.969 1.509 1.00 89.69 81 MET A N 1
ATOM 632 C CA . MET A 1 81 ? 12.675 5.540 1.655 1.00 89.69 81 MET A CA 1
ATOM 633 C C . MET A 1 81 ? 12.580 4.094 2.165 1.00 89.69 81 MET A C 1
ATOM 635 O O . MET A 1 81 ? 11.784 3.809 3.059 1.00 89.69 81 MET A O 1
ATOM 639 N N . ASN A 1 82 ? 13.438 3.192 1.673 1.00 89.06 82 ASN A N 1
ATOM 640 C CA . ASN A 1 82 ? 13.500 1.805 2.141 1.00 89.06 82 ASN A CA 1
ATOM 641 C C . ASN A 1 82 ? 14.058 1.694 3.569 1.00 89.06 82 ASN A C 1
ATOM 643 O O . ASN A 1 82 ? 13.593 0.858 4.349 1.00 89.06 82 ASN A O 1
ATOM 647 N N . LEU A 1 83 ? 15.015 2.546 3.951 1.00 93.06 83 LEU A N 1
ATOM 648 C CA . LEU A 1 83 ? 15.487 2.629 5.334 1.00 93.06 83 LEU A CA 1
ATOM 649 C C . LEU A 1 83 ? 14.356 3.082 6.266 1.00 93.06 83 LEU A C 1
ATOM 651 O O . LEU A 1 83 ? 14.119 2.456 7.299 1.00 93.06 83 LEU A O 1
ATOM 655 N N . PHE A 1 84 ? 13.614 4.119 5.875 1.00 93.31 84 PHE A N 1
ATOM 656 C CA . PHE A 1 84 ? 12.457 4.591 6.629 1.00 93.31 84 PHE A CA 1
ATOM 657 C C . PHE A 1 84 ? 11.366 3.516 6.733 1.00 93.31 84 PHE A C 1
ATOM 659 O O . PHE A 1 84 ? 10.848 3.277 7.824 1.00 93.31 84 PHE A O 1
ATOM 666 N N . ALA A 1 85 ? 11.087 2.796 5.640 1.00 92.94 85 ALA A N 1
ATOM 667 C CA . ALA A 1 85 ? 10.215 1.622 5.641 1.00 92.94 85 ALA A CA 1
ATOM 668 C C . ALA A 1 85 ? 10.676 0.564 6.642 1.00 92.94 85 ALA A C 1
ATOM 670 O O . ALA A 1 85 ? 9.875 0.105 7.453 1.00 92.94 85 ALA A O 1
ATOM 671 N N . SER A 1 86 ? 11.963 0.228 6.647 1.00 93.50 86 SER A N 1
ATOM 672 C CA . SER A 1 86 ? 12.527 -0.770 7.559 1.00 93.50 86 SER A CA 1
ATOM 673 C C . SER A 1 86 ? 12.378 -0.353 9.025 1.00 93.50 86 SER A C 1
ATOM 675 O O . SER A 1 86 ? 11.948 -1.155 9.855 1.00 93.50 86 SER A O 1
ATOM 677 N N . ILE A 1 87 ? 12.656 0.917 9.343 1.00 95.81 87 ILE A N 1
ATOM 678 C CA . ILE A 1 87 ? 12.480 1.478 10.692 1.00 95.81 87 ILE A CA 1
ATOM 679 C C . ILE A 1 87 ? 11.004 1.444 11.101 1.00 95.81 87 ILE A C 1
ATOM 681 O O . ILE A 1 87 ? 10.681 1.033 12.217 1.00 95.81 87 ILE A O 1
ATOM 685 N N . PHE A 1 88 ? 10.099 1.841 10.207 1.00 94.56 88 PHE A N 1
ATOM 686 C CA . PHE A 1 88 ? 8.663 1.851 10.475 1.00 94.56 88 PHE A CA 1
ATOM 687 C C . PHE A 1 88 ? 8.105 0.438 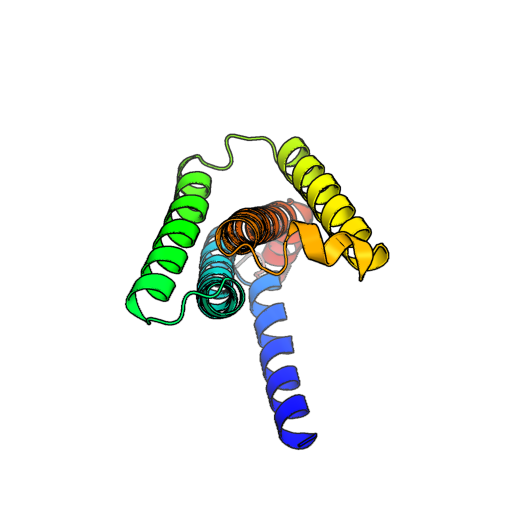10.697 1.00 94.56 88 PHE A C 1
ATOM 689 O O . PHE A 1 88 ? 7.351 0.212 11.647 1.00 94.56 88 PHE A O 1
ATOM 696 N N . TRP A 1 89 ? 8.507 -0.532 9.875 1.00 92.69 89 TRP A N 1
ATOM 697 C CA . TRP A 1 89 ? 8.127 -1.935 10.046 1.00 92.69 89 TRP A CA 1
ATOM 698 C C . TRP A 1 89 ? 8.671 -2.517 11.348 1.00 92.69 89 TRP A C 1
ATOM 700 O O . TRP A 1 89 ? 7.934 -3.191 12.070 1.00 92.69 89 TRP A O 1
ATOM 710 N N . PHE A 1 90 ? 9.921 -2.208 11.698 1.00 94.69 90 PHE A N 1
ATOM 711 C CA . PHE A 1 90 ? 10.501 -2.609 12.977 1.00 94.69 90 PHE A CA 1
ATOM 712 C C . PHE A 1 90 ? 9.737 -2.002 14.160 1.00 94.69 90 PHE A C 1
ATOM 714 O O . PHE A 1 90 ? 9.393 -2.707 15.109 1.00 94.69 90 PHE A O 1
ATOM 721 N N . PHE A 1 91 ? 9.391 -0.716 14.082 1.00 93.44 91 PHE A N 1
ATOM 722 C CA . PHE A 1 91 ? 8.550 -0.054 15.075 1.00 93.44 91 PHE A CA 1
ATOM 723 C C . PHE A 1 91 ? 7.190 -0.754 15.227 1.00 93.44 91 PHE A C 1
ATOM 725 O O . PHE A 1 91 ? 6.790 -1.073 16.350 1.00 93.44 91 PHE A O 1
ATOM 732 N N . CYS A 1 92 ? 6.513 -1.075 14.120 1.00 91.25 92 CYS A N 1
ATOM 733 C CA . CYS A 1 92 ? 5.255 -1.825 14.142 1.00 91.25 92 CYS A CA 1
ATOM 734 C C . CYS A 1 92 ? 5.421 -3.212 14.784 1.00 91.25 92 CYS A C 1
ATOM 736 O O . CYS A 1 92 ? 4.607 -3.597 15.625 1.00 91.25 92 CYS A O 1
ATOM 738 N N . ALA A 1 93 ? 6.494 -3.939 14.459 1.00 91.75 93 ALA A N 1
ATOM 739 C CA . ALA A 1 93 ? 6.791 -5.236 15.063 1.00 91.75 93 ALA A CA 1
ATOM 740 C C . ALA A 1 93 ? 6.971 -5.128 16.586 1.00 91.75 93 ALA A C 1
ATOM 742 O O . ALA A 1 93 ? 6.404 -5.922 17.337 1.00 91.75 93 ALA A O 1
ATOM 743 N N . VAL A 1 94 ? 7.678 -4.101 17.067 1.00 92.19 94 VAL A N 1
ATOM 744 C CA . VAL A 1 94 ? 7.838 -3.842 18.507 1.00 92.19 94 VAL A CA 1
ATOM 745 C C . VAL A 1 94 ? 6.495 -3.551 19.186 1.00 92.19 94 VAL A C 1
ATOM 747 O O . VAL A 1 94 ? 6.272 -4.027 20.302 1.00 92.19 94 VAL A O 1
ATOM 750 N N . LEU A 1 95 ? 5.588 -2.803 18.545 1.00 88.69 95 LEU A N 1
ATOM 751 C CA . LEU A 1 95 ? 4.241 -2.559 19.085 1.00 88.69 95 LEU A CA 1
ATOM 752 C C . LEU A 1 95 ? 3.450 -3.865 19.242 1.00 88.69 95 LEU A C 1
ATOM 754 O O . LEU A 1 95 ? 2.822 -4.076 20.283 1.00 88.69 95 LEU A O 1
ATOM 758 N N . VAL A 1 96 ? 3.526 -4.758 18.251 1.00 88.56 96 VAL A N 1
ATOM 759 C CA . VAL A 1 96 ? 2.867 -6.074 18.287 1.00 88.56 96 VAL A CA 1
ATOM 760 C C . VAL A 1 96 ? 3.465 -6.960 19.384 1.00 88.56 96 VAL A C 1
ATOM 762 O O . VAL A 1 96 ? 2.721 -7.537 20.172 1.00 88.56 96 VAL A O 1
ATOM 765 N N . LEU A 1 97 ? 4.795 -7.012 19.507 1.00 90.19 97 LEU A N 1
ATOM 766 C CA . LEU A 1 97 ? 5.477 -7.804 20.541 1.00 90.19 97 LEU A CA 1
ATOM 767 C C . LEU A 1 97 ? 5.197 -7.303 21.966 1.00 90.19 97 LEU A C 1
ATOM 769 O O . LEU A 1 97 ? 5.196 -8.087 22.911 1.00 90.19 97 LEU A O 1
ATOM 773 N N . LYS A 1 98 ? 4.944 -6.000 22.139 1.00 88.94 98 LYS A N 1
ATOM 774 C CA . LYS A 1 98 ? 4.603 -5.383 23.435 1.00 88.94 98 LYS A CA 1
ATOM 775 C C . LYS A 1 98 ? 3.101 -5.393 23.740 1.00 88.94 98 LYS A C 1
ATOM 777 O O . LYS A 1 98 ? 2.661 -4.739 24.695 1.00 88.94 98 LYS A O 1
ATOM 782 N N . TYR A 1 99 ? 2.292 -6.092 22.950 1.00 83.94 99 TYR A N 1
ATOM 783 C CA . TYR A 1 99 ? 0.882 -6.304 23.259 1.00 83.94 99 TYR A CA 1
ATOM 784 C C . TYR A 1 99 ? 0.732 -7.116 24.567 1.00 83.94 99 TYR A C 1
ATOM 786 O O . TYR A 1 99 ? 1.511 -8.041 24.789 1.00 83.94 99 TYR A O 1
ATOM 794 N N . PRO A 1 100 ? -0.224 -6.802 25.470 1.00 82.19 100 PRO A N 1
ATOM 795 C CA . PRO A 1 100 ? -1.288 -5.797 25.359 1.00 82.19 100 PRO A CA 1
ATOM 796 C C . PRO A 1 100 ? -0.909 -4.385 25.833 1.00 82.19 100 PRO A C 1
ATOM 798 O O . PRO A 1 100 ? -1.672 -3.452 25.598 1.00 82.19 100 PRO A O 1
ATOM 801 N N . LYS A 1 101 ? 0.257 -4.178 26.465 1.00 81.00 101 LYS A N 1
ATOM 802 C CA . LYS A 1 101 ? 0.655 -2.868 27.031 1.00 81.00 101 LYS A CA 1
ATOM 803 C C . LYS A 1 101 ? 0.714 -1.760 25.975 1.00 81.00 101 LYS A C 1
ATOM 805 O O . LYS A 1 101 ? 0.325 -0.628 26.243 1.00 81.00 101 LYS A O 1
ATOM 810 N N . SER A 1 102 ? 1.156 -2.095 24.763 1.00 79.56 102 SER A N 1
ATOM 811 C CA . SER A 1 102 ? 1.187 -1.164 23.628 1.00 79.56 102 SER A CA 1
ATOM 812 C C . SER A 1 102 ? -0.210 -0.743 23.144 1.00 79.56 102 SER A C 1
ATOM 814 O O . SER A 1 10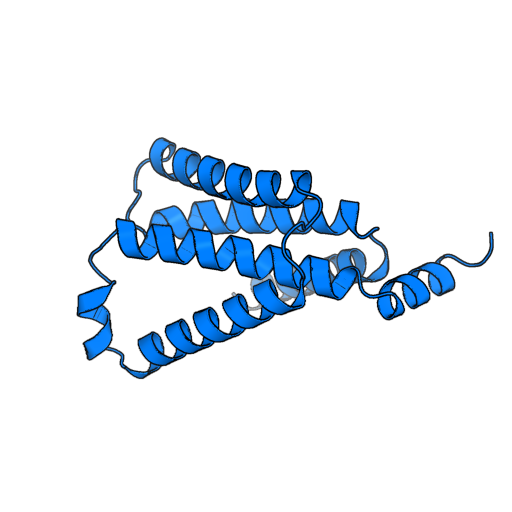2 ? -0.355 0.356 22.616 1.00 79.56 102 SER A O 1
ATOM 816 N N . ALA A 1 103 ? -1.248 -1.561 23.356 1.00 78.25 103 ALA A N 1
ATOM 817 C CA . ALA A 1 103 ? -2.581 -1.330 22.793 1.00 78.25 103 ALA A CA 1
ATOM 818 C C . ALA A 1 103 ? -3.213 -0.009 23.260 1.00 78.25 103 ALA A C 1
ATOM 820 O O . ALA A 1 103 ? -3.870 0.655 22.467 1.00 78.25 103 ALA A O 1
ATOM 821 N N . SER A 1 104 ? -2.943 0.427 24.496 1.00 77.25 104 SER A N 1
ATOM 822 C CA . SER A 1 104 ? -3.398 1.728 25.026 1.00 77.25 104 SER A CA 1
ATOM 823 C C . SER A 1 104 ? -2.947 2.921 24.162 1.00 77.25 104 SER A C 1
ATOM 825 O O . SER A 1 104 ? -3.623 3.947 24.080 1.00 77.25 104 SER A O 1
ATOM 827 N N . PHE A 1 105 ? -1.822 2.789 23.451 1.00 75.25 105 PHE A N 1
ATOM 828 C CA . PHE A 1 105 ? -1.293 3.866 22.622 1.00 75.25 105 PHE A CA 1
ATOM 829 C C . PHE A 1 105 ? -2.079 4.081 21.320 1.00 75.25 105 PHE A C 1
ATOM 831 O O . PHE A 1 105 ? -2.185 5.228 20.880 1.00 75.25 105 PHE A O 1
ATOM 838 N N . TRP A 1 106 ? -2.624 3.018 20.718 1.00 78.81 106 TRP A N 1
ATOM 839 C CA . TRP A 1 106 ? -3.147 3.044 19.343 1.00 78.81 106 TRP A CA 1
ATOM 840 C C . TRP A 1 106 ? -4.569 2.494 19.174 1.00 78.81 106 TRP A C 1
ATOM 842 O O . TRP A 1 106 ? -5.270 2.949 18.276 1.00 78.81 106 TRP A O 1
ATOM 852 N N . LYS A 1 107 ? -5.020 1.564 20.023 1.00 77.62 107 LYS A N 1
ATOM 853 C CA . LYS A 1 107 ? -6.263 0.796 19.827 1.00 77.62 107 LYS A CA 1
ATOM 854 C C . LYS A 1 107 ? -7.522 1.664 19.755 1.00 77.62 107 LYS A C 1
ATOM 856 O O . LYS A 1 107 ? -8.364 1.427 18.899 1.00 77.62 107 LYS A O 1
ATOM 861 N N . ASP A 1 108 ? -7.625 2.678 20.610 1.00 81.31 108 ASP A N 1
ATOM 862 C CA . ASP A 1 108 ? -8.829 3.520 20.708 1.00 81.31 108 ASP A CA 1
ATOM 863 C C . ASP A 1 108 ? -8.697 4.834 19.917 1.00 81.31 108 ASP A C 1
ATOM 865 O O . ASP A 1 108 ? -9.578 5.694 19.949 1.00 81.31 108 ASP A O 1
ATOM 869 N N . LYS A 1 109 ? -7.581 5.021 19.200 1.00 88.50 109 LYS A N 1
ATOM 870 C CA . LYS A 1 109 ? -7.255 6.277 18.517 1.00 88.50 109 LYS A CA 1
ATOM 871 C C . LYS A 1 109 ? -7.359 6.112 17.007 1.00 88.50 109 LYS A C 1
ATOM 873 O O . LYS A 1 109 ? -6.366 5.838 16.334 1.00 88.50 109 LYS A O 1
ATOM 878 N N . SER A 1 110 ? -8.544 6.393 16.468 1.00 88.56 110 SER A N 1
ATOM 879 C CA . SER A 1 110 ? -8.832 6.357 15.025 1.00 88.56 110 SER A CA 1
ATOM 880 C C . SER A 1 110 ? -7.782 7.062 14.166 1.00 88.56 110 SER A C 1
ATOM 882 O O . SER A 1 110 ? -7.353 6.530 13.146 1.00 88.56 110 SER A O 1
ATOM 884 N N . ILE A 1 111 ? -7.317 8.239 14.598 1.00 91.19 111 ILE A N 1
ATOM 885 C CA . ILE A 1 111 ? -6.320 9.012 13.849 1.00 91.19 111 ILE A CA 1
ATOM 886 C C . ILE A 1 111 ? -4.955 8.317 13.790 1.00 91.19 111 ILE A C 1
ATOM 888 O O . ILE A 1 111 ? -4.302 8.351 12.753 1.00 91.19 111 ILE A O 1
ATOM 892 N N . VAL A 1 112 ? -4.539 7.644 14.867 1.00 91.88 112 VAL A N 1
ATOM 893 C CA . VAL A 1 112 ? -3.254 6.930 14.912 1.00 91.88 112 VAL A CA 1
ATOM 894 C C . VAL A 1 112 ? -3.295 5.751 13.946 1.00 91.88 112 VAL A C 1
ATOM 896 O O . VAL A 1 112 ? -2.381 5.595 13.142 1.00 91.88 112 VAL A O 1
ATOM 899 N N . ILE A 1 113 ? -4.385 4.980 13.957 1.00 92.56 113 ILE A N 1
ATOM 900 C CA . ILE A 1 113 ? -4.579 3.848 13.040 1.00 92.56 113 ILE A CA 1
ATOM 901 C C . ILE A 1 113 ? -4.620 4.335 11.585 1.00 92.56 113 ILE A C 1
ATOM 903 O O . ILE A 1 113 ? -3.982 3.737 10.719 1.00 92.56 113 ILE A O 1
ATOM 907 N N . ALA A 1 114 ? -5.315 5.442 11.309 1.00 94.44 114 ALA A N 1
ATOM 908 C CA . ALA A 1 114 ? -5.379 6.029 9.972 1.00 94.44 114 ALA A CA 1
ATOM 909 C C . ALA A 1 114 ? -3.996 6.478 9.466 1.00 94.44 114 ALA A C 1
ATOM 911 O O . ALA A 1 114 ? -3.606 6.115 8.357 1.00 94.44 114 ALA A O 1
ATOM 912 N N . VAL A 1 115 ? -3.229 7.209 10.284 1.00 95.19 115 VAL A N 1
ATOM 913 C CA . VAL A 1 115 ? -1.874 7.670 9.930 1.00 95.19 115 VAL A CA 1
ATOM 914 C C . VAL A 1 115 ? -0.927 6.489 9.721 1.00 95.19 115 VAL A C 1
ATOM 916 O O . VAL A 1 115 ? -0.205 6.464 8.726 1.00 95.19 115 VAL A O 1
ATOM 919 N N . MET A 1 116 ? -0.967 5.479 10.597 1.00 94.31 116 MET A N 1
ATOM 920 C CA . MET A 1 116 ? -0.185 4.252 10.411 1.00 94.31 116 MET A CA 1
ATOM 921 C C . MET A 1 116 ? -0.535 3.555 9.094 1.00 94.31 116 MET A C 1
ATOM 923 O O . MET A 1 116 ? 0.370 3.094 8.406 1.00 94.31 116 MET A O 1
ATOM 927 N N . GLY A 1 117 ? -1.815 3.533 8.715 1.00 95.00 117 GLY A N 1
ATOM 928 C CA . GLY A 1 117 ? -2.266 3.004 7.428 1.00 95.00 117 GLY A CA 1
ATOM 929 C C . GLY A 1 117 ? -1.674 3.758 6.242 1.00 95.00 117 GLY A C 1
ATOM 930 O O . GLY A 1 117 ? -1.096 3.135 5.359 1.00 95.00 117 GLY A O 1
ATOM 931 N N . ILE A 1 118 ? -1.755 5.094 6.234 1.00 96.75 118 ILE A N 1
ATOM 932 C CA . ILE A 1 118 ? -1.199 5.923 5.146 1.00 96.75 118 ILE A CA 1
ATOM 933 C C . ILE A 1 118 ? 0.298 5.645 4.967 1.00 96.75 118 ILE A C 1
ATOM 935 O O . ILE A 1 118 ? 0.750 5.405 3.847 1.00 96.75 118 ILE A O 1
ATOM 939 N N . ILE A 1 119 ? 1.050 5.639 6.071 1.00 96.25 119 ILE A N 1
ATOM 940 C CA . ILE A 1 119 ? 2.490 5.363 6.058 1.00 96.25 119 ILE A CA 1
ATOM 941 C C . ILE A 1 119 ? 2.752 3.944 5.535 1.00 96.25 119 ILE A C 1
ATOM 943 O O . ILE A 1 119 ? 3.589 3.757 4.655 1.00 96.25 119 ILE A O 1
ATOM 947 N N . LEU A 1 120 ? 2.006 2.949 6.020 1.00 95.94 120 LEU A N 1
ATOM 948 C CA . LEU A 1 120 ? 2.154 1.553 5.615 1.00 95.94 120 LEU A CA 1
ATOM 949 C C . LEU A 1 120 ? 1.898 1.356 4.117 1.00 95.94 120 LEU A C 1
ATOM 951 O O . LEU A 1 120 ? 2.716 0.725 3.445 1.00 95.94 120 LEU A O 1
ATOM 955 N N . PHE A 1 121 ? 0.802 1.899 3.581 1.00 97.06 121 PHE A N 1
ATOM 956 C CA . PHE A 1 121 ? 0.456 1.749 2.165 1.00 97.06 121 PHE A CA 1
ATOM 957 C C . PHE A 1 121 ? 1.464 2.442 1.255 1.00 97.06 121 PHE A C 1
ATOM 959 O O . PHE A 1 121 ? 1.897 1.845 0.268 1.00 97.06 121 PHE A O 1
ATOM 966 N N . LEU A 1 122 ? 1.888 3.659 1.612 1.00 96.19 122 LEU A N 1
ATOM 967 C CA . LEU A 1 122 ? 2.894 4.384 0.846 1.00 96.19 122 LEU A CA 1
ATOM 968 C C . LEU A 1 122 ? 4.223 3.622 0.805 1.00 96.19 122 LEU A C 1
ATOM 970 O O . LEU A 1 122 ? 4.776 3.411 -0.273 1.00 96.19 122 LEU A O 1
ATOM 974 N N . LEU A 1 123 ? 4.728 3.194 1.965 1.00 95.44 123 LEU A N 1
ATOM 975 C CA . LEU A 1 123 ? 6.030 2.528 2.054 1.00 95.44 123 LEU A CA 1
ATOM 976 C C . LEU A 1 123 ? 6.020 1.159 1.381 1.00 95.44 123 LEU A C 1
ATOM 978 O O . LEU A 1 123 ? 6.986 0.804 0.711 1.00 95.44 123 LEU A O 1
ATOM 982 N N . THR A 1 124 ? 4.918 0.418 1.501 1.00 95.75 124 THR A N 1
ATOM 983 C CA . THR A 1 124 ? 4.762 -0.880 0.832 1.00 95.75 124 THR A CA 1
ATOM 984 C C . THR A 1 124 ? 4.772 -0.717 -0.685 1.00 95.75 124 THR A C 1
ATOM 986 O O . THR A 1 124 ? 5.530 -1.396 -1.374 1.00 95.75 124 THR A O 1
ATOM 989 N N . TRP A 1 125 ? 3.969 0.208 -1.215 1.00 96.44 125 TRP A N 1
ATOM 990 C CA . TRP A 1 125 ? 3.901 0.465 -2.652 1.00 96.44 125 TRP A CA 1
ATOM 991 C C . TRP A 1 125 ? 5.237 0.960 -3.216 1.00 96.44 125 TRP A C 1
ATOM 993 O O . TRP A 1 125 ? 5.709 0.436 -4.225 1.00 96.44 125 TRP A O 1
ATOM 1003 N N . TYR A 1 126 ? 5.887 1.899 -2.521 1.00 94.88 126 TYR A N 1
ATOM 1004 C CA . TYR A 1 126 ? 7.191 2.423 -2.921 1.00 94.88 126 TYR A CA 1
ATOM 1005 C C . TYR A 1 126 ? 8.248 1.312 -2.973 1.00 94.88 126 TYR A C 1
ATOM 1007 O O . TYR A 1 126 ? 8.962 1.186 -3.968 1.00 94.88 126 TYR A O 1
ATOM 1015 N N . ALA A 1 127 ? 8.346 0.490 -1.921 1.00 93.38 127 ALA A N 1
ATOM 1016 C CA . ALA A 1 127 ? 9.336 -0.583 -1.846 1.00 93.38 127 ALA A CA 1
ATOM 1017 C C . ALA A 1 127 ? 9.151 -1.610 -2.973 1.00 93.38 127 ALA A C 1
ATOM 1019 O O . ALA A 1 127 ? 10.129 -2.014 -3.602 1.00 93.38 127 ALA A O 1
ATOM 1020 N N . LEU A 1 128 ? 7.903 -1.986 -3.274 1.00 93.88 128 LEU A N 1
ATOM 1021 C CA . LEU A 1 128 ? 7.589 -2.923 -4.354 1.00 93.88 128 LEU A CA 1
ATOM 1022 C C . LEU A 1 128 ? 8.046 -2.405 -5.722 1.00 93.88 128 LEU A C 1
ATOM 1024 O O . LEU A 1 128 ? 8.694 -3.139 -6.466 1.00 93.88 128 LEU A O 1
ATOM 1028 N N . ILE A 1 129 ? 7.747 -1.146 -6.047 1.00 93.31 129 ILE A N 1
ATOM 1029 C CA . ILE A 1 129 ? 8.120 -0.559 -7.345 1.00 93.31 129 ILE A CA 1
ATOM 1030 C C . ILE A 1 129 ? 9.626 -0.350 -7.442 1.00 93.31 129 ILE A C 1
ATOM 1032 O O . ILE A 1 129 ? 10.214 -0.614 -8.490 1.00 93.31 129 ILE A O 1
ATOM 1036 N N . SER A 1 130 ? 10.246 0.090 -6.347 1.00 90.69 130 SER A N 1
ATOM 1037 C CA . SER A 1 130 ? 11.691 0.277 -6.248 1.00 90.69 130 SER A CA 1
ATOM 1038 C C . SER A 1 130 ? 12.438 -1.025 -6.538 1.00 90.69 130 SER A C 1
ATOM 1040 O O . SER A 1 130 ? 13.350 -1.029 -7.359 1.00 90.69 130 SER A O 1
ATOM 1042 N N . ILE A 1 131 ? 11.997 -2.147 -5.953 1.00 90.12 131 ILE A N 1
ATOM 1043 C CA . ILE A 1 131 ? 12.587 -3.468 -6.209 1.00 90.12 131 ILE A CA 1
ATOM 1044 C C . ILE A 1 131 ? 12.326 -3.914 -7.651 1.00 90.12 131 ILE A C 1
ATOM 1046 O O . ILE A 1 131 ? 13.257 -4.340 -8.328 1.00 90.12 131 ILE A O 1
ATOM 1050 N N . HIS A 1 132 ? 11.094 -3.774 -8.148 1.00 90.25 132 HIS A N 1
ATOM 1051 C CA . HIS A 1 132 ? 10.737 -4.141 -9.525 1.00 90.25 132 HIS A CA 1
ATOM 1052 C C . HIS A 1 132 ? 11.499 -3.321 -10.585 1.00 90.25 132 HIS A C 1
ATOM 1054 O O . HIS A 1 132 ? 11.679 -3.759 -11.722 1.00 90.25 132 HIS A O 1
ATOM 1060 N N . GLY A 1 133 ? 11.916 -2.103 -10.239 1.00 85.31 133 GLY A N 1
ATOM 1061 C CA . GLY A 1 133 ? 12.656 -1.196 -11.118 1.00 85.31 133 GLY A CA 1
ATOM 1062 C C . GLY A 1 133 ? 14.146 -1.498 -11.222 1.00 85.31 133 GLY A C 1
ATOM 1063 O O . GLY A 1 133 ? 14.818 -0.897 -12.054 1.00 85.31 133 GLY A O 1
ATOM 1064 N N . ILE A 1 134 ? 14.673 -2.416 -10.407 1.00 84.25 134 ILE A N 1
ATOM 1065 C CA . ILE A 1 134 ? 16.087 -2.796 -10.455 1.00 84.25 134 ILE A CA 1
ATOM 1066 C C . ILE A 1 134 ? 16.380 -3.496 -11.791 1.00 84.25 134 ILE A C 1
ATOM 1068 O O . ILE A 1 134 ? 15.655 -4.404 -12.205 1.00 84.25 134 ILE A O 1
ATOM 1072 N N . GLU A 1 135 ? 17.481 -3.103 -12.442 1.00 63.72 135 GLU A N 1
ATOM 1073 C CA . GLU A 1 135 ? 17.879 -3.557 -13.787 1.00 63.72 135 GLU A CA 1
ATOM 1074 C C . GLU A 1 135 ? 17.886 -5.086 -13.956 1.00 63.72 135 GLU A C 1
ATOM 1076 O O . GLU A 1 135 ? 17.555 -5.587 -15.026 1.00 63.72 135 GLU A O 1
ATOM 1081 N N . GLY A 1 136 ? 18.193 -5.847 -12.898 1.00 60.03 136 GLY A N 1
ATOM 1082 C CA . GLY A 1 136 ? 18.204 -7.313 -12.936 1.00 60.03 136 GLY A CA 1
ATOM 1083 C C . GLY A 1 136 ? 16.841 -7.956 -13.231 1.00 60.03 136 GLY A C 1
ATOM 1084 O O . GLY A 1 136 ? 16.787 -8.969 -13.926 1.00 60.03 136 GLY A O 1
ATOM 1085 N N . LEU A 1 137 ? 15.735 -7.362 -12.767 1.00 62.34 137 LEU A N 1
ATOM 1086 C CA . LEU A 1 137 ? 14.383 -7.843 -13.089 1.00 62.34 137 LEU A CA 1
ATOM 1087 C C . LEU A 1 137 ? 13.948 -7.390 -14.487 1.00 62.34 137 LEU A C 1
ATOM 1089 O O . LEU A 1 137 ? 13.344 -8.163 -15.227 1.00 62.34 137 LEU A O 1
ATOM 1093 N N . GLN A 1 138 ? 14.338 -6.178 -14.884 1.00 62.25 138 GLN A N 1
ATOM 1094 C CA . GLN A 1 138 ? 14.096 -5.662 -16.234 1.00 62.25 138 GLN A CA 1
ATOM 1095 C C . GLN A 1 138 ? 14.852 -6.475 -17.303 1.00 62.25 138 GLN A C 1
ATOM 1097 O O . GLN A 1 138 ? 14.336 -6.696 -18.396 1.00 62.25 138 GLN A O 1
ATOM 1102 N N . PHE A 1 139 ? 16.050 -6.980 -16.988 1.00 59.09 139 PHE A N 1
ATOM 1103 C CA . PHE A 1 139 ? 16.809 -7.877 -17.862 1.00 59.09 139 PHE A CA 1
ATOM 1104 C C . PHE A 1 139 ? 16.090 -9.215 -18.078 1.00 59.09 139 PHE A C 1
ATOM 1106 O O . PHE A 1 139 ? 15.964 -9.659 -19.219 1.00 59.09 139 PHE A O 1
ATOM 1113 N N . ALA A 1 140 ? 15.577 -9.843 -17.014 1.00 61.69 140 ALA A N 1
ATOM 1114 C CA . ALA A 1 140 ? 14.807 -11.083 -17.131 1.00 61.69 140 ALA A CA 1
ATOM 1115 C C . ALA A 1 140 ? 13.571 -10.890 -18.025 1.00 61.69 140 ALA A C 1
ATOM 1117 O O . ALA A 1 140 ? 13.332 -11.695 -18.922 1.00 61.69 140 ALA A O 1
ATOM 1118 N N . GLN A 1 141 ? 12.860 -9.777 -17.851 1.00 63.19 141 GLN A N 1
ATOM 1119 C CA . GLN A 1 141 ? 11.709 -9.404 -18.670 1.00 63.19 141 GLN A CA 1
ATOM 1120 C C . GLN A 1 141 ? 12.089 -9.217 -20.150 1.00 63.19 141 GLN A C 1
ATOM 1122 O O . GLN A 1 141 ? 11.490 -9.838 -21.025 1.00 63.19 141 GLN A O 1
ATOM 1127 N N . LYS A 1 142 ? 13.177 -8.488 -20.429 1.00 62.31 142 LYS A N 1
ATOM 1128 C CA . LYS A 1 142 ? 13.710 -8.295 -21.789 1.00 62.31 142 LYS A CA 1
ATOM 1129 C C . LYS A 1 142 ? 14.194 -9.598 -22.446 1.00 62.31 142 LYS A C 1
ATOM 1131 O O . LYS A 1 142 ? 14.183 -9.719 -23.665 1.00 62.31 142 LYS A O 1
ATOM 1136 N N . THR A 1 143 ? 14.627 -10.576 -21.649 1.00 64.62 143 THR A N 1
ATOM 1137 C CA . THR A 1 143 ? 15.056 -11.896 -22.147 1.00 64.62 143 THR A CA 1
ATOM 1138 C C . THR A 1 143 ? 13.857 -12.793 -22.470 1.00 64.62 143 THR A C 1
ATOM 1140 O O . THR A 1 143 ? 13.915 -13.559 -23.428 1.00 64.62 143 THR A O 1
ATOM 1143 N N . ILE A 1 144 ? 12.769 -12.688 -21.696 1.00 64.62 144 ILE A N 1
ATOM 1144 C CA . ILE A 1 144 ? 11.509 -13.417 -21.925 1.00 64.62 144 ILE A CA 1
ATOM 1145 C C . ILE A 1 144 ? 10.780 -12.887 -23.166 1.00 64.62 144 ILE A C 1
ATOM 1147 O O . ILE A 1 144 ? 10.202 -13.677 -23.908 1.00 64.62 144 ILE A O 1
ATOM 1151 N N . GLU A 1 145 ? 10.827 -11.576 -23.410 1.00 63.06 145 GLU A N 1
ATOM 1152 C CA . GLU A 1 145 ? 10.210 -10.953 -24.590 1.00 63.06 145 GLU A CA 1
ATOM 1153 C C . GLU A 1 145 ? 10.960 -11.275 -25.899 1.00 63.06 145 GLU A C 1
ATOM 1155 O O . GLU A 1 145 ? 10.366 -11.233 -26.970 1.00 63.06 145 GLU A O 1
ATOM 1160 N N . GLY A 1 146 ? 12.225 -11.712 -25.827 1.00 49.66 146 GLY A N 1
ATOM 1161 C CA . GLY A 1 146 ? 13.037 -12.022 -27.006 1.00 49.66 146 GLY A CA 1
ATOM 1162 C C . GLY A 1 146 ? 13.414 -10.771 -27.822 1.00 49.66 146 GLY A C 1
ATOM 1163 O O . GLY A 1 146 ? 12.919 -9.677 -27.573 1.00 49.66 146 GLY A O 1
ATOM 1164 N N . PRO A 1 147 ? 14.340 -10.879 -28.791 1.00 53.59 147 PRO A N 1
ATOM 1165 C CA . PRO A 1 147 ? 14.795 -9.736 -29.587 1.00 53.59 147 PRO A CA 1
ATOM 1166 C C . PRO A 1 147 ? 13.825 -9.340 -30.721 1.00 53.59 147 PRO A C 1
ATOM 1168 O O . PRO A 1 147 ? 14.254 -8.636 -31.637 1.00 53.59 147 PRO A O 1
ATOM 1171 N N . TYR A 1 148 ? 12.572 -9.812 -30.702 1.00 50.09 148 TYR A N 1
ATOM 1172 C CA . TYR A 1 148 ? 11.601 -9.656 -31.793 1.00 50.09 148 TYR A CA 1
ATOM 1173 C C . TYR A 1 148 ? 10.383 -8.846 -31.360 1.00 50.09 148 TYR A C 1
ATOM 1175 O O . TYR A 1 148 ? 9.734 -9.258 -30.376 1.00 50.09 148 TYR A O 1
#

Sequence (148 aa):
MLKLRVITASVLFPFTLYCILFLSNASFAFVMGSVMLIAAYEWAGLAGFITPLRKMAFVVIVGTVIYSVWLMNFAISSYFMNLFASIFWFFCAVLVLKYPKSASFWKDKSIVIAVMGIILFLLTWYALISIHGIEGLQFAQKTIEGPY

Foldseek 3Di:
DVVVVVVVCVVVVVVVVCLLQANDLVRNLVVLLVVLLVVQLVLLVQLVVPDSVSSVVLSVVLSVLLVVCVVCVVVPDLVVLLVVVVVLVVVVVVLVVPPPVSCVVARVHSVNSSVNSSSNSNSVSSNVSVVSPPVVSVVSNDVVVPPD